Protein AF-A0A8J6F829-F1 (afdb_monomer_lite)

Organism: Eleutherodactylus coqui (NCBI:txid57060)

Secondary structure (DSSP, 8-state):
---------S---GGGSHHHHHHHHHHS-GGGHHHHHHHTT--HHHHHHHHHH-SSHHHHHHHHHHHHHHHH---HHHHHHHHHHTT-HHHHHHHHHHHHHT-

Structure (mmCIF, N/CA/C/O backbone):
data_AF-A0A8J6F829-F1
#
_entry.id   AF-A0A8J6F829-F1
#
loop_
_atom_site.group_PDB
_atom_site.id
_atom_site.type_symbol
_atom_site.label_atom_id
_atom_site.label_alt_id
_atom_site.label_comp_id
_atom_site.label_asym_id
_atom_site.label_entity_id
_atom_site.label_seq_id
_atom_site.pdbx_PDB_ins_code
_atom_site.Cartn_x
_atom_site.Cartn_y
_atom_site.Cartn_z
_atom_site.occupancy
_atom_site.B_iso_or_equiv
_atom_site.auth_seq_id
_atom_site.auth_comp_id
_atom_site.auth_asym_id
_atom_site.auth_atom_id
_atom_site.pdbx_PDB_model_num
ATOM 1 N N . MET A 1 1 ? -24.050 28.364 -29.880 1.00 42.25 1 MET A N 1
ATOM 2 C CA . MET A 1 1 ? -23.118 28.286 -28.738 1.00 42.25 1 MET A CA 1
ATOM 3 C C . MET A 1 1 ? -23.557 27.097 -27.909 1.00 42.25 1 MET A C 1
ATOM 5 O O . MET A 1 1 ? -24.490 27.229 -27.131 1.00 42.25 1 MET A O 1
ATOM 9 N N . 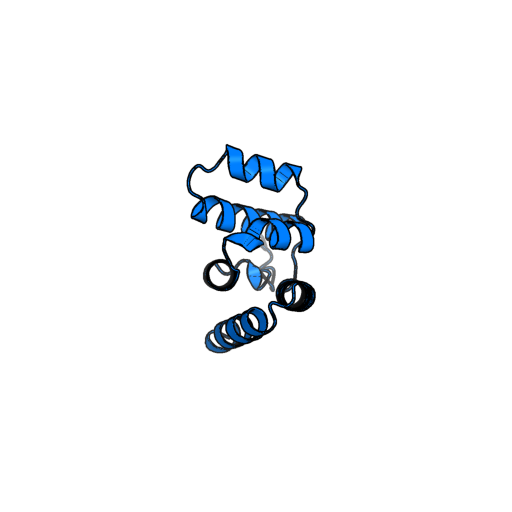SER A 1 2 ? -23.002 25.919 -28.182 1.00 38.03 2 SER A N 1
ATOM 10 C CA . SER A 1 2 ? -23.338 24.713 -27.426 1.00 38.03 2 SER A CA 1
ATOM 11 C C . SER A 1 2 ? -22.543 24.746 -26.128 1.00 38.03 2 SER A C 1
ATOM 13 O O . SER A 1 2 ? -21.317 24.739 -26.160 1.00 38.03 2 SER A O 1
ATOM 15 N N . GLN A 1 3 ? -23.236 24.874 -25.000 1.00 35.69 3 GLN A N 1
ATOM 16 C CA . GLN A 1 3 ? -22.654 24.632 -23.688 1.00 35.69 3 GLN A CA 1
ATOM 17 C C . GLN A 1 3 ? -22.726 23.124 -23.458 1.00 35.69 3 GLN A C 1
ATOM 19 O O . GLN A 1 3 ? -23.799 22.586 -23.198 1.00 35.69 3 GLN A O 1
ATOM 24 N N . GLU A 1 4 ? -21.601 22.436 -23.641 1.00 39.44 4 GLU A N 1
ATOM 25 C CA . GLU A 1 4 ? -21.455 21.048 -23.216 1.00 39.44 4 GLU A CA 1
ATOM 26 C C . GLU A 1 4 ? -21.408 21.007 -21.688 1.00 39.44 4 GLU A C 1
ATOM 28 O O . GLU A 1 4 ? -20.475 21.474 -21.035 1.00 39.44 4 GLU A O 1
ATOM 33 N N . THR A 1 5 ? -22.479 20.461 -21.129 1.00 47.34 5 THR A N 1
ATOM 34 C CA . THR A 1 5 ? -22.588 19.920 -19.782 1.00 47.34 5 THR A CA 1
ATOM 35 C C . THR A 1 5 ? -21.530 18.832 -19.593 1.00 47.34 5 THR A C 1
ATOM 37 O O . THR A 1 5 ? -21.784 17.660 -19.860 1.00 47.34 5 THR A O 1
ATOM 40 N N . HIS A 1 6 ? -20.337 19.196 -19.117 1.00 42.78 6 HIS A N 1
ATOM 41 C CA . HIS A 1 6 ? -19.411 18.200 -18.589 1.00 42.78 6 HIS A CA 1
ATOM 42 C C . HIS A 1 6 ? -19.740 17.971 -17.116 1.00 42.78 6 HIS A C 1
ATOM 44 O O . HIS A 1 6 ? -19.484 18.801 -16.246 1.00 42.78 6 HIS A O 1
ATOM 50 N N . ILE A 1 7 ? -20.411 16.845 -16.907 1.00 45.12 7 ILE A N 1
ATOM 51 C CA . ILE A 1 7 ? -20.797 16.226 -15.647 1.00 45.12 7 ILE A CA 1
ATOM 52 C C . ILE A 1 7 ? -19.638 16.367 -14.653 1.00 45.12 7 ILE A C 1
ATOM 54 O O . ILE A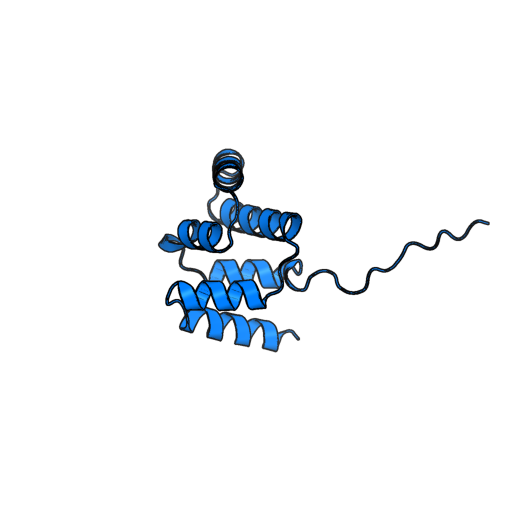 1 7 ? -18.594 15.734 -14.800 1.00 45.12 7 ILE A O 1
ATOM 58 N N . LEU A 1 8 ? -19.815 17.225 -13.649 1.00 44.03 8 LEU A N 1
ATOM 59 C CA . LEU A 1 8 ? -19.014 17.168 -12.437 1.00 44.03 8 LEU A CA 1
ATOM 60 C C . LEU A 1 8 ? -19.486 15.908 -11.716 1.00 44.03 8 LEU A C 1
ATOM 62 O O . LEU A 1 8 ? -20.554 15.926 -11.112 1.00 44.03 8 LEU A O 1
ATOM 66 N N . CYS A 1 9 ? -18.758 14.802 -11.847 1.00 36.25 9 CYS A N 1
ATOM 67 C CA . CYS A 1 9 ? -18.961 13.656 -10.972 1.00 36.25 9 CYS A CA 1
ATOM 68 C C . CYS A 1 9 ? -18.665 14.140 -9.541 1.00 36.25 9 CYS A C 1
ATOM 70 O O . CYS A 1 9 ? -17.515 14.506 -9.277 1.00 36.25 9 CYS A O 1
ATOM 72 N N . PRO A 1 10 ? -19.649 14.212 -8.626 1.00 49.75 10 PRO A N 1
ATOM 73 C CA . PRO A 1 10 ? -19.311 14.241 -7.217 1.00 49.75 10 PRO A CA 1
ATOM 74 C C . PRO A 1 10 ? -18.759 12.850 -6.885 1.00 49.75 10 PRO A C 1
ATOM 76 O O . PRO A 1 10 ? -19.177 11.860 -7.481 1.00 49.75 10 PRO A O 1
ATOM 79 N N . ASP A 1 11 ? -17.790 12.785 -5.982 1.00 47.41 11 ASP A N 1
ATOM 80 C CA . ASP A 1 11 ? -17.142 11.546 -5.543 1.00 47.41 11 ASP A CA 1
ATOM 81 C C . ASP A 1 11 ? -16.068 11.014 -6.503 1.00 47.41 11 ASP A C 1
ATOM 83 O O . ASP A 1 11 ? -16.094 9.874 -6.966 1.00 47.41 11 ASP A O 1
ATOM 87 N N . THR A 1 12 ? -15.017 11.815 -6.720 1.00 45.94 12 THR A N 1
ATOM 88 C CA . THR A 1 12 ? -13.686 11.206 -6.861 1.00 45.94 12 THR A CA 1
ATOM 89 C C . THR A 1 12 ? -13.514 10.262 -5.665 1.00 45.94 12 THR A C 1
ATOM 91 O O . THR A 1 12 ? -13.648 10.736 -4.529 1.00 45.94 12 THR A O 1
ATOM 94 N N . PRO A 1 13 ? -13.289 8.949 -5.865 1.00 53.66 13 PRO A N 1
ATOM 95 C CA . PRO A 1 13 ? -13.150 8.024 -4.751 1.00 53.66 13 PRO A CA 1
ATOM 96 C C . PRO A 1 13 ? -12.083 8.589 -3.815 1.00 53.66 13 PRO A C 1
ATOM 98 O O . PRO A 1 13 ? -11.004 8.960 -4.269 1.00 53.66 13 PRO A O 1
ATOM 101 N N . VAL A 1 14 ? -12.399 8.706 -2.519 1.00 53.59 14 VAL A N 1
ATOM 102 C CA . VAL A 1 14 ? -11.551 9.335 -1.476 1.00 53.59 14 VAL A CA 1
ATOM 103 C C . VAL A 1 14 ? -10.080 8.911 -1.575 1.00 53.59 14 VAL A C 1
ATOM 105 O O . VAL A 1 14 ? -9.176 9.679 -1.255 1.00 53.59 14 VAL A O 1
ATOM 108 N N . LEU A 1 15 ? -9.855 7.702 -2.076 1.00 57.25 15 LEU A N 1
ATOM 109 C CA . LEU A 1 15 ? -8.568 7.065 -2.260 1.00 57.25 15 LEU A CA 1
ATOM 110 C C . LEU A 1 15 ? -7.704 7.609 -3.419 1.00 57.25 15 LEU A C 1
ATOM 112 O O . LEU A 1 15 ? -6.499 7.383 -3.419 1.00 57.25 15 LEU A O 1
ATOM 116 N N . GLU A 1 16 ? -8.261 8.330 -4.395 1.00 54.94 16 GLU A N 1
ATOM 117 C CA . GLU A 1 16 ? -7.479 8.978 -5.466 1.00 54.94 16 GLU A CA 1
ATOM 118 C C . GLU A 1 16 ? -6.837 10.303 -5.029 1.00 54.94 16 GLU A C 1
ATOM 120 O O . GLU A 1 16 ? -6.048 10.888 -5.775 1.00 54.94 16 GLU A O 1
ATOM 125 N N . LYS A 1 17 ? -7.101 10.774 -3.802 1.00 63.84 17 LYS A N 1
ATOM 126 C CA . LYS A 1 17 ? -6.329 11.877 -3.227 1.00 63.84 17 LYS A CA 1
ATOM 127 C C . LYS A 1 17 ?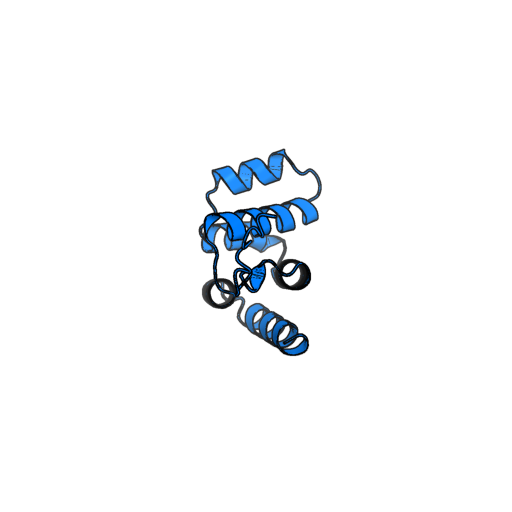 -4.884 11.409 -3.039 1.00 63.84 17 LYS A C 1
ATOM 129 O O . LYS A 1 17 ? -4.614 10.492 -2.267 1.00 63.84 17 LYS A O 1
ATOM 134 N N . SER A 1 18 ? -3.939 12.072 -3.706 1.00 60.66 18 SER A N 1
ATOM 135 C CA . SER A 1 18 ? -2.511 11.722 -3.675 1.00 60.66 18 SER A CA 1
ATOM 136 C C . SER A 1 18 ? -1.954 11.571 -2.253 1.00 60.66 18 SER A C 1
ATOM 138 O O . SER A 1 18 ? -1.121 10.698 -2.024 1.00 60.66 18 SER A O 1
ATOM 140 N N . CYS A 1 19 ? -2.435 12.371 -1.291 1.00 65.19 19 CYS A N 1
ATOM 141 C CA . CYS A 1 19 ? -2.054 12.248 0.120 1.00 65.19 19 CYS A CA 1
ATOM 142 C C . CYS A 1 19 ? -2.428 10.879 0.706 1.00 65.19 19 CYS A C 1
ATOM 144 O O . CYS A 1 19 ? -1.569 10.204 1.263 1.00 65.19 19 CYS A O 1
ATOM 146 N N . THR A 1 20 ? -3.657 10.411 0.473 1.00 83.19 20 THR A N 1
ATOM 147 C CA . THR A 1 20 ? -4.171 9.150 1.023 1.00 83.19 20 THR A CA 1
ATOM 148 C C . THR A 1 20 ? -3.369 7.937 0.544 1.00 83.19 20 THR A C 1
ATOM 150 O O . THR A 1 20 ? -3.101 7.027 1.326 1.00 83.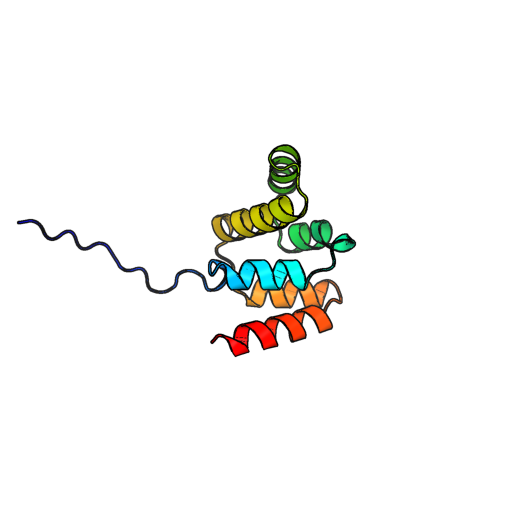19 20 THR A O 1
ATOM 153 N N . LEU A 1 21 ? -2.909 7.934 -0.713 1.00 86.56 21 LEU A N 1
ATOM 154 C CA . LEU A 1 21 ? -2.046 6.867 -1.232 1.00 86.56 21 LEU A CA 1
ATOM 155 C C . LEU A 1 21 ? -0.702 6.812 -0.497 1.00 86.56 21 LEU A C 1
ATOM 157 O O . LEU A 1 21 ? -0.248 5.735 -0.111 1.00 86.56 21 LEU A O 1
ATOM 161 N N . TYR A 1 22 ? -0.071 7.965 -0.264 1.00 90.00 22 TYR A N 1
ATOM 162 C CA . TYR A 1 22 ? 1.188 8.012 0.477 1.00 90.00 22 TYR A CA 1
ATOM 163 C C . TYR A 1 22 ? 1.016 7.669 1.954 1.00 90.00 22 TYR A C 1
ATOM 165 O O . TYR A 1 22 ? 1.908 7.041 2.524 1.00 90.00 22 TYR A O 1
ATOM 173 N N . ASP A 1 23 ? -0.114 8.016 2.565 1.00 90.81 23 ASP A N 1
ATOM 174 C CA . ASP A 1 23 ? -0.406 7.616 3.939 1.00 90.81 23 ASP A CA 1
ATOM 175 C C . ASP A 1 23 ? -0.495 6.096 4.077 1.00 90.81 23 ASP A C 1
ATOM 177 O O . ASP A 1 23 ? 0.117 5.539 4.988 1.00 90.81 23 ASP A O 1
ATOM 181 N N . ILE A 1 24 ? -1.135 5.411 3.123 1.00 91.25 24 ILE A N 1
ATOM 182 C CA . ILE A 1 24 ? -1.174 3.941 3.078 1.00 91.25 24 ILE A CA 1
ATOM 183 C C . ILE A 1 24 ? 0.233 3.365 2.894 1.00 91.25 24 ILE A C 1
ATOM 185 O O . ILE A 1 24 ? 0.631 2.466 3.635 1.00 91.25 24 ILE A O 1
ATOM 189 N N . ILE A 1 25 ? 1.016 3.900 1.951 1.00 92.75 25 ILE A N 1
ATOM 190 C CA . ILE A 1 25 ? 2.394 3.446 1.687 1.00 92.75 25 ILE A CA 1
ATOM 191 C C . ILE A 1 25 ? 3.273 3.575 2.933 1.00 92.75 25 ILE A C 1
ATOM 193 O O . ILE A 1 25 ? 4.057 2.676 3.232 1.00 92.75 25 ILE A O 1
ATOM 197 N N . ASN A 1 26 ? 3.152 4.687 3.656 1.00 91.88 26 ASN A N 1
ATOM 198 C CA . ASN A 1 26 ? 3.942 4.945 4.856 1.00 91.88 26 ASN A CA 1
ATOM 199 C C . ASN A 1 26 ? 3.482 4.100 6.052 1.00 91.88 26 ASN A C 1
ATOM 201 O O . ASN A 1 26 ? 4.262 3.867 6.972 1.00 91.88 26 ASN A O 1
ATOM 205 N N . CYS A 1 27 ? 2.222 3.671 6.056 1.00 92.25 27 CYS A N 1
ATOM 206 C CA . CYS A 1 27 ? 1.621 2.924 7.148 1.00 92.25 27 CYS A CA 1
ATOM 207 C C . CYS A 1 27 ? 1.866 1.408 7.039 1.00 92.25 27 CYS A C 1
ATOM 209 O O . CYS A 1 27 ? 2.088 0.732 8.045 1.00 92.25 27 CYS A O 1
ATOM 211 N N . VAL A 1 28 ? 1.861 0.861 5.819 1.00 92.94 28 VAL A N 1
ATOM 212 C CA . VAL A 1 28 ? 2.030 -0.579 5.584 1.00 92.94 28 VAL A CA 1
ATOM 213 C C . VAL A 1 28 ? 3.513 -0.973 5.630 1.00 92.94 28 VAL A C 1
ATOM 215 O O . VAL A 1 28 ? 4.321 -0.442 4.866 1.00 92.94 28 VAL A O 1
ATOM 218 N N . PRO A 1 29 ? 3.905 -1.975 6.442 1.00 91.88 29 PRO A N 1
ATOM 219 C CA . PRO A 1 29 ? 5.280 -2.461 6.462 1.00 91.88 29 PRO A CA 1
ATOM 220 C C . PRO A 1 29 ? 5.730 -3.000 5.097 1.00 91.88 29 PRO A C 1
ATOM 222 O O . PRO A 1 29 ? 5.111 -3.911 4.546 1.00 91.88 29 PRO A O 1
ATOM 225 N N . VAL A 1 30 ? 6.883 -2.530 4.608 1.00 91.69 30 VAL A N 1
ATOM 226 C CA . VAL A 1 30 ? 7.480 -2.913 3.309 1.00 91.69 30 VAL A CA 1
ATOM 227 C C . VAL A 1 30 ? 7.508 -4.430 3.084 1.00 91.69 30 VAL A C 1
ATOM 229 O O . VAL A 1 30 ? 7.141 -4.913 2.015 1.00 91.69 30 VAL A O 1
ATOM 232 N N . ARG A 1 31 ? 7.879 -5.210 4.110 1.00 91.38 31 ARG A N 1
ATOM 233 C CA . ARG A 1 31 ? 7.965 -6.681 4.019 1.00 91.38 31 ARG A CA 1
ATOM 234 C C . ARG A 1 31 ? 6.618 -7.364 3.772 1.00 91.38 31 ARG A C 1
ATOM 236 O O . ARG A 1 31 ? 6.601 -8.468 3.242 1.00 91.38 31 ARG A O 1
ATOM 243 N N . ARG A 1 32 ? 5.511 -6.724 4.157 1.00 93.56 32 ARG A N 1
ATOM 244 C CA . ARG A 1 32 ? 4.146 -7.248 4.003 1.00 93.56 32 ARG A CA 1
ATOM 245 C C . ARG A 1 32 ? 3.385 -6.588 2.859 1.00 93.56 32 ARG A C 1
ATOM 247 O O . ARG A 1 32 ? 2.224 -6.909 2.646 1.00 93.56 32 ARG A O 1
ATOM 254 N N . TRP A 1 33 ? 4.034 -5.718 2.085 1.00 94.62 33 TRP A N 1
ATOM 255 C CA . TRP A 1 33 ? 3.390 -4.975 1.006 1.00 94.62 33 TRP A CA 1
ATOM 256 C C . TRP A 1 33 ? 2.734 -5.879 -0.046 1.00 94.62 33 TRP A C 1
ATOM 258 O O . TRP A 1 33 ? 1.579 -5.688 -0.410 1.00 94.62 33 TRP A O 1
ATOM 268 N N . LYS A 1 34 ? 3.442 -6.912 -0.514 1.00 93.25 34 LYS A N 1
ATOM 269 C CA . LYS A 1 34 ? 2.898 -7.821 -1.538 1.00 93.25 34 LYS A CA 1
ATOM 270 C C . LYS A 1 34 ? 1.744 -8.670 -1.020 1.00 93.25 34 LYS A C 1
ATOM 272 O O . LYS A 1 34 ? 0.780 -8.904 -1.738 1.00 93.25 34 LYS A O 1
ATOM 277 N N . GLU A 1 35 ? 1.840 -9.114 0.231 1.00 95.06 35 GLU A N 1
ATOM 278 C CA . GLU A 1 35 ? 0.748 -9.803 0.926 1.00 95.06 35 GLU A CA 1
ATOM 279 C C . GLU A 1 35 ? -0.476 -8.883 1.044 1.00 95.06 35 GLU A C 1
ATOM 281 O O . GLU A 1 35 ? -1.594 -9.300 0.754 1.00 95.06 35 GLU A O 1
ATOM 286 N N . PHE A 1 36 ? -0.249 -7.609 1.367 1.00 95.31 36 PHE A N 1
ATOM 287 C CA . PHE A 1 36 ? -1.286 -6.588 1.440 1.00 95.31 36 PHE A CA 1
ATOM 288 C C . PHE A 1 36 ? -1.976 -6.364 0.091 1.00 95.31 36 PHE A C 1
ATOM 290 O O . PHE A 1 36 ? -3.195 -6.488 0.020 1.00 95.31 36 PHE A O 1
ATOM 297 N N . MET A 1 37 ? -1.228 -6.159 -0.999 1.00 95.25 37 MET A N 1
ATOM 298 C CA . MET A 1 37 ? -1.824 -5.979 -2.331 1.00 95.25 37 MET A CA 1
ATOM 299 C C . MET A 1 37 ? -2.623 -7.202 -2.800 1.00 95.25 37 MET A C 1
ATOM 301 O O . MET A 1 37 ? -3.681 -7.048 -3.406 1.00 95.25 37 MET A O 1
ATOM 305 N N . ARG A 1 38 ? -2.165 -8.419 -2.481 1.00 94.69 38 ARG A N 1
ATOM 306 C CA . ARG A 1 38 ? -2.929 -9.648 -2.753 1.00 94.69 38 ARG A CA 1
ATOM 307 C C . ARG A 1 38 ? -4.193 -9.754 -1.911 1.00 94.69 38 ARG A C 1
ATOM 309 O O . ARG A 1 38 ? -5.206 -10.232 -2.406 1.00 94.69 38 ARG A O 1
ATOM 316 N N . THR A 1 39 ? -4.151 -9.298 -0.661 1.00 94.38 39 THR A N 1
ATOM 317 C CA . THR A 1 39 ? -5.325 -9.289 0.227 1.00 94.38 39 THR A CA 1
ATOM 318 C C . THR A 1 39 ? -6.347 -8.236 -0.207 1.00 94.38 39 THR A C 1
ATOM 320 O O . THR A 1 39 ? -7.545 -8.479 -0.117 1.00 94.38 39 THR A O 1
ATOM 323 N N . LEU A 1 40 ? -5.883 -7.124 -0.790 1.00 92.44 40 LEU A N 1
ATOM 324 C CA . LEU A 1 40 ? -6.709 -6.174 -1.548 1.00 92.44 40 LEU A CA 1
ATOM 325 C C . LEU A 1 40 ? -7.213 -6.741 -2.888 1.00 92.44 40 LEU A C 1
ATOM 327 O O . LEU A 1 40 ? -7.902 -6.045 -3.643 1.00 92.44 40 LEU A O 1
ATOM 331 N N . GLU A 1 41 ? -6.872 -7.998 -3.186 1.00 92.81 41 GLU A N 1
ATOM 332 C CA . GLU A 1 41 ? -7.235 -8.730 -4.393 1.00 92.81 41 GLU A CA 1
ATOM 333 C C . GLU A 1 41 ? -6.780 -8.008 -5.675 1.00 92.81 41 GLU A C 1
ATOM 335 O O . GLU A 1 41 ? -7.478 -8.019 -6.697 1.00 92.81 41 GLU A O 1
ATOM 340 N N . LEU A 1 42 ? -5.612 -7.353 -5.630 1.00 93.88 42 LEU A N 1
ATOM 341 C CA . LEU A 1 42 ? -4.925 -6.930 -6.844 1.00 93.88 42 LEU A CA 1
ATOM 342 C C . LEU A 1 42 ? -4.389 -8.189 -7.552 1.00 93.88 42 LEU A C 1
ATOM 344 O O . LEU A 1 42 ? -3.672 -8.967 -6.919 1.00 93.88 42 LEU A O 1
ATOM 348 N N . PRO A 1 43 ? -4.698 -8.413 -8.844 1.00 93.69 43 PRO A N 1
ATOM 349 C CA . PRO A 1 43 ? -4.239 -9.609 -9.544 1.00 93.69 43 PRO A CA 1
ATOM 350 C C . PRO A 1 43 ? -2.709 -9.697 -9.583 1.00 93.69 43 PRO A C 1
ATOM 352 O O . PRO A 1 43 ? -2.057 -8.702 -9.904 1.00 93.69 43 PRO A O 1
ATOM 355 N N . ASP A 1 44 ? -2.139 -10.889 -9.367 1.00 94.12 44 ASP A N 1
ATOM 356 C CA . ASP A 1 44 ? -0.681 -11.097 -9.398 1.00 94.12 44 ASP A CA 1
ATOM 357 C C . ASP A 1 44 ? -0.049 -10.603 -10.705 1.00 94.12 44 ASP A C 1
ATOM 359 O O . ASP A 1 44 ? 0.971 -9.927 -10.667 1.00 94.12 44 ASP A O 1
ATOM 363 N N . LYS A 1 45 ? -0.723 -10.792 -11.848 1.00 95.12 45 LYS A N 1
ATOM 364 C CA . LYS A 1 45 ? -0.271 -10.261 -13.148 1.00 95.12 45 LYS A CA 1
ATOM 365 C C . LYS A 1 45 ? -0.039 -8.744 -13.152 1.00 95.12 45 LYS A C 1
ATOM 367 O O . LYS A 1 45 ? 0.788 -8.251 -13.907 1.00 95.12 45 LYS A O 1
ATOM 372 N N . VAL A 1 46 ? -0.793 -7.989 -12.348 1.00 94.12 46 VAL A N 1
ATOM 373 C CA . VAL A 1 46 ? -0.635 -6.533 -12.227 1.00 94.12 46 VAL A CA 1
ATOM 374 C C . VAL A 1 46 ? 0.518 -6.204 -11.285 1.00 94.12 46 VAL A C 1
ATOM 376 O O . VAL A 1 46 ? 1.292 -5.301 -11.578 1.00 94.12 46 VAL A O 1
ATOM 379 N N . ILE A 1 47 ? 0.653 -6.951 -10.185 1.00 94.44 47 ILE A N 1
ATOM 380 C CA . ILE A 1 47 ? 1.783 -6.829 -9.254 1.00 94.44 47 ILE A CA 1
ATOM 381 C C . ILE A 1 47 ? 3.100 -7.069 -10.008 1.00 94.44 47 ILE A C 1
ATOM 383 O O . ILE A 1 47 ? 3.997 -6.233 -9.948 1.00 94.44 47 ILE A O 1
ATOM 387 N N . GLU A 1 48 ? 3.178 -8.158 -10.772 1.00 95.88 48 GLU A N 1
ATOM 388 C CA . GLU A 1 48 ? 4.337 -8.523 -11.592 1.00 95.88 48 GLU A CA 1
ATOM 389 C C . GLU A 1 48 ? 4.639 -7.468 -12.663 1.00 95.88 48 GLU A C 1
ATOM 391 O O . GLU A 1 48 ? 5.789 -7.064 -12.819 1.00 95.88 48 GLU A O 1
ATOM 396 N N . ALA A 1 49 ? 3.616 -6.966 -13.367 1.00 95.69 49 ALA A N 1
ATOM 397 C CA . ALA A 1 49 ? 3.796 -5.903 -14.355 1.00 95.69 49 ALA A CA 1
ATOM 398 C C . ALA A 1 49 ? 4.400 -4.637 -13.726 1.00 95.69 49 ALA A C 1
ATOM 400 O O . ALA A 1 49 ? 5.365 -4.088 -14.251 1.00 95.69 49 ALA A O 1
ATOM 401 N N . VAL A 1 50 ? 3.894 -4.211 -12.563 1.00 95.94 50 VAL A N 1
ATOM 402 C CA . VAL A 1 50 ? 4.417 -3.036 -11.851 1.00 95.94 50 VAL A CA 1
ATOM 403 C C . VAL A 1 50 ? 5.876 -3.237 -11.425 1.00 95.94 50 VAL A C 1
ATOM 405 O O . VAL A 1 50 ? 6.670 -2.306 -11.566 1.00 95.94 50 VAL A O 1
ATOM 408 N N . GLU A 1 51 ? 6.233 -4.426 -10.922 1.00 94.81 51 GLU A N 1
ATOM 409 C CA . GLU A 1 51 ? 7.610 -4.767 -10.525 1.00 94.81 51 GLU A CA 1
ATOM 410 C C . GLU A 1 51 ? 8.590 -4.723 -11.711 1.00 94.81 51 GLU A C 1
ATOM 412 O O . GLU A 1 51 ? 9.747 -4.348 -11.527 1.00 94.81 51 GLU A O 1
ATOM 417 N N . VAL A 1 52 ? 8.137 -5.073 -12.921 1.00 95.38 52 VAL A N 1
ATOM 418 C CA . VAL A 1 52 ? 8.948 -5.008 -14.151 1.00 95.38 52 VAL A CA 1
ATOM 419 C C . VAL A 1 52 ? 9.052 -3.581 -14.692 1.00 95.38 52 VAL A C 1
ATOM 421 O O . VAL A 1 52 ? 10.117 -3.169 -15.148 1.00 95.38 52 VAL A O 1
ATOM 424 N N . GLU A 1 53 ? 7.960 -2.820 -14.653 1.00 95.12 53 GLU A N 1
ATOM 425 C CA . GLU A 1 53 ? 7.898 -1.460 -15.197 1.00 95.12 53 GLU A CA 1
ATOM 426 C C . GLU A 1 53 ? 8.626 -0.423 -14.331 1.00 95.12 53 GLU A C 1
ATOM 428 O O . GLU A 1 53 ? 9.085 0.595 -14.848 1.00 95.12 53 GLU A O 1
ATOM 433 N N . ASN A 1 54 ? 8.735 -0.662 -13.020 1.00 93.00 54 ASN A N 1
ATOM 434 C CA . ASN A 1 54 ? 9.282 0.301 -12.068 1.00 93.00 54 ASN A CA 1
ATOM 435 C C . ASN A 1 54 ? 10.466 -0.307 -11.319 1.00 93.00 54 ASN A C 1
ATOM 437 O O . ASN A 1 54 ? 10.321 -1.297 -10.608 1.00 93.00 54 ASN A O 1
ATOM 441 N N . SER A 1 55 ? 11.638 0.318 -11.412 1.00 90.12 55 SER A N 1
ATOM 442 C CA . SER A 1 55 ? 12.852 -0.153 -10.729 1.00 90.12 55 SER A CA 1
ATOM 443 C C . SER A 1 55 ? 12.929 0.266 -9.258 1.00 90.12 55 SER A C 1
ATOM 445 O O . SER A 1 55 ? 13.641 -0.356 -8.469 1.00 90.12 55 SER A O 1
ATOM 447 N N . ILE A 1 56 ? 12.200 1.316 -8.872 1.00 94.06 56 ILE A N 1
ATOM 448 C CA . ILE A 1 56 ? 12.196 1.865 -7.517 1.00 94.06 56 ILE A CA 1
ATOM 449 C C . ILE A 1 56 ? 11.003 1.294 -6.754 1.00 94.06 56 ILE A C 1
ATOM 451 O O . ILE A 1 56 ? 9.853 1.477 -7.144 1.00 94.06 56 ILE A O 1
ATOM 455 N N . PHE A 1 57 ? 11.268 0.646 -5.617 1.00 92.56 57 PHE A N 1
ATOM 456 C CA . PHE A 1 57 ? 10.225 -0.001 -4.816 1.00 92.56 57 PHE A CA 1
ATOM 457 C C . PHE A 1 57 ? 9.107 0.963 -4.395 1.00 92.56 57 PHE A C 1
ATOM 459 O O . PHE A 1 57 ? 7.938 0.601 -4.403 1.00 92.56 57 PHE A O 1
ATOM 466 N N . ARG A 1 58 ? 9.440 2.218 -4.075 1.00 93.56 58 ARG A N 1
ATOM 467 C CA . ARG A 1 58 ? 8.437 3.224 -3.701 1.00 93.56 58 ARG A CA 1
ATOM 468 C C . ARG A 1 58 ? 7.462 3.536 -4.839 1.00 93.56 58 ARG A C 1
ATOM 470 O O . ARG A 1 58 ? 6.265 3.669 -4.591 1.00 93.56 58 ARG A O 1
ATOM 477 N N . ASP A 1 59 ? 7.966 3.592 -6.066 1.00 93.81 59 ASP A N 1
ATOM 478 C CA . ASP A 1 59 ? 7.147 3.813 -7.258 1.00 93.81 59 ASP A CA 1
ATOM 479 C C . ASP A 1 59 ? 6.286 2.582 -7.539 1.00 93.81 59 ASP A C 1
ATOM 481 O O . ASP A 1 59 ? 5.103 2.720 -7.837 1.00 93.81 59 ASP A O 1
ATOM 485 N N . GLN A 1 60 ? 6.823 1.376 -7.310 1.00 95.12 60 GLN A N 1
ATOM 486 C CA . GLN A 1 60 ? 6.031 0.146 -7.362 1.00 95.12 60 GLN A CA 1
ATOM 487 C C . GLN A 1 60 ? 4.854 0.185 -6.377 1.00 95.12 60 GLN A C 1
ATOM 489 O O . GLN A 1 60 ? 3.730 -0.135 -6.754 1.00 95.12 60 GLN A O 1
ATOM 494 N N . GLN A 1 61 ? 5.078 0.593 -5.122 1.00 95.62 61 GLN A N 1
ATOM 495 C CA . GLN A 1 61 ? 4.009 0.688 -4.120 1.00 95.62 61 GLN A CA 1
ATOM 496 C C . GLN A 1 61 ? 2.907 1.663 -4.559 1.00 95.62 61 GLN A C 1
ATOM 498 O O . GLN A 1 61 ? 1.719 1.343 -4.491 1.00 95.62 61 GLN A O 1
ATOM 503 N N . TYR A 1 62 ? 3.300 2.835 -5.055 1.00 93.38 62 TYR A N 1
ATOM 504 C CA . TYR A 1 62 ? 2.356 3.827 -5.556 1.00 93.38 62 TYR A CA 1
ATOM 505 C C . TYR A 1 62 ? 1.564 3.310 -6.760 1.00 93.38 62 TYR A C 1
ATOM 507 O O . TYR A 1 62 ? 0.334 3.352 -6.757 1.00 93.38 62 TYR A O 1
ATOM 515 N N . GLU A 1 63 ? 2.247 2.763 -7.761 1.00 94.19 63 GLU A N 1
ATOM 516 C CA . GLU A 1 63 ? 1.618 2.275 -8.986 1.00 94.19 63 GLU A CA 1
ATOM 517 C C . GLU A 1 63 ? 0.717 1.054 -8.746 1.00 94.19 63 GLU A C 1
ATOM 519 O O . GLU A 1 63 ? -0.329 0.928 -9.385 1.00 94.19 63 GLU A O 1
ATOM 524 N N . MET A 1 64 ? 1.058 0.186 -7.787 1.00 95.31 64 MET A N 1
ATOM 525 C CA . MET A 1 64 ? 0.193 -0.916 -7.351 1.00 95.31 64 MET A CA 1
ATOM 526 C C . MET A 1 64 ? -1.123 -0.400 -6.762 1.00 95.31 64 MET A C 1
ATOM 528 O O . MET A 1 64 ? -2.193 -0.860 -7.167 1.00 95.31 64 MET A O 1
ATOM 532 N N . LEU A 1 65 ? -1.066 0.566 -5.838 1.00 92.88 65 LEU A N 1
ATOM 533 C CA . LEU A 1 65 ? -2.277 1.163 -5.272 1.00 92.88 65 LEU A CA 1
ATOM 534 C C . LEU A 1 65 ? -3.080 1.914 -6.329 1.00 92.88 65 LEU A C 1
ATOM 536 O O . LEU A 1 65 ? -4.289 1.737 -6.415 1.00 92.88 65 LEU A O 1
ATOM 540 N N . ARG A 1 66 ? -2.418 2.712 -7.168 1.00 91.38 66 ARG A N 1
ATOM 541 C CA . ARG A 1 66 ? -3.074 3.486 -8.223 1.00 91.38 66 ARG A CA 1
ATOM 542 C C . ARG A 1 66 ? -3.857 2.583 -9.178 1.00 91.38 66 ARG A C 1
ATOM 544 O O . ARG A 1 66 ? -5.023 2.853 -9.458 1.00 91.38 66 ARG A O 1
ATOM 551 N N . ARG A 1 67 ? -3.259 1.477 -9.630 1.00 92.31 67 ARG A N 1
ATOM 552 C CA . ARG A 1 67 ? -3.945 0.484 -10.475 1.00 92.31 67 ARG A CA 1
ATOM 553 C C . ARG A 1 67 ? -5.065 -0.239 -9.734 1.00 92.31 67 ARG A C 1
ATOM 555 O O . ARG A 1 67 ? -6.107 -0.504 -10.325 1.00 92.31 67 ARG A O 1
ATOM 562 N N . TRP A 1 68 ? -4.883 -0.537 -8.449 1.00 91.38 68 TRP A N 1
ATOM 563 C CA . TRP A 1 68 ? -5.946 -1.102 -7.620 1.00 91.38 68 TRP A CA 1
ATOM 564 C C . TRP A 1 68 ? -7.162 -0.164 -7.523 1.00 91.38 68 TRP A C 1
ATOM 566 O O . TRP A 1 68 ? -8.288 -0.610 -7.753 1.00 91.38 68 TRP A O 1
ATOM 576 N N . CYS A 1 69 ? -6.939 1.136 -7.290 1.00 88.56 69 CYS A N 1
ATOM 577 C CA . CYS A 1 69 ? -7.991 2.155 -7.275 1.00 88.56 69 CYS A CA 1
ATOM 578 C C . CYS A 1 69 ? -8.761 2.199 -8.597 1.00 88.56 69 CYS A C 1
ATOM 580 O O . CYS A 1 69 ? -9.989 2.179 -8.594 1.00 88.56 69 CYS A O 1
ATOM 582 N N . GLN A 1 70 ? -8.041 2.200 -9.722 1.00 85.81 70 GLN A N 1
ATOM 583 C CA . GLN A 1 70 ? -8.639 2.240 -11.060 1.00 85.81 70 GLN A CA 1
ATOM 584 C C . GLN A 1 70 ? -9.461 0.989 -11.385 1.00 85.81 70 GLN A C 1
ATOM 586 O O . GLN A 1 70 ? -10.489 1.083 -12.050 1.00 85.81 70 GLN A O 1
ATOM 591 N N . LEU A 1 71 ? -9.017 -0.187 -10.933 1.00 85.06 71 LEU A N 1
ATOM 592 C CA . LEU A 1 71 ? -9.698 -1.450 -11.221 1.00 85.06 71 LEU A CA 1
ATOM 593 C C . LEU A 1 71 ? -10.951 -1.662 -10.370 1.00 85.06 71 LEU A C 1
ATOM 595 O O . LEU A 1 71 ? -11.901 -2.281 -10.846 1.00 85.06 71 LEU A O 1
ATOM 599 N N . LYS A 1 72 ? -10.933 -1.223 -9.107 1.00 79.25 72 LYS A N 1
ATOM 600 C CA . LYS A 1 72 ? -11.959 -1.602 -8.124 1.00 79.25 72 LYS A CA 1
ATOM 601 C C . LYS A 1 72 ? -12.771 -0.444 -7.552 1.00 79.25 72 LYS A C 1
ATOM 603 O O . LYS A 1 72 ? -13.766 -0.722 -6.892 1.00 79.25 72 LYS A O 1
ATOM 608 N N . MET A 1 73 ? -12.366 0.809 -7.778 1.00 73.75 73 MET A N 1
ATOM 609 C CA . MET A 1 73 ? -12.938 2.004 -7.132 1.00 73.75 73 MET A CA 1
ATOM 610 C C . MET A 1 73 ? -13.251 1.781 -5.637 1.00 73.75 73 MET A C 1
ATOM 612 O O . MET A 1 73 ? -14.382 1.988 -5.195 1.00 73.75 73 MET A O 1
ATOM 616 N N . PRO A 1 74 ? -12.288 1.269 -4.855 1.00 80.62 74 PRO A N 1
ATOM 617 C CA . PRO A 1 74 ? -12.557 0.809 -3.505 1.00 80.62 74 PRO A CA 1
ATOM 618 C C . PRO A 1 74 ? -12.754 1.994 -2.552 1.00 80.62 74 PRO A C 1
ATOM 620 O O . PRO A 1 74 ? -12.142 3.054 -2.708 1.00 80.62 74 PRO A O 1
ATOM 623 N N . SER A 1 75 ? -13.583 1.795 -1.525 1.00 83.62 75 SER A N 1
ATOM 624 C CA . SER A 1 75 ? -13.650 2.725 -0.399 1.00 83.62 75 SER A CA 1
ATOM 625 C C . SER A 1 75 ? -12.451 2.533 0.533 1.00 83.62 75 SER A C 1
ATOM 627 O O . SER A 1 75 ? -11.825 1.468 0.572 1.00 83.62 75 SER A O 1
ATOM 629 N N . ILE A 1 76 ? -12.145 3.561 1.327 1.00 85.31 76 ILE A N 1
ATOM 630 C CA . ILE A 1 76 ? -11.076 3.491 2.330 1.00 85.31 76 ILE A CA 1
ATOM 631 C C . ILE A 1 76 ? -11.339 2.402 3.389 1.00 85.31 76 ILE A C 1
ATOM 633 O O . ILE A 1 76 ? -10.396 1.799 3.894 1.00 85.31 76 ILE A O 1
ATOM 637 N N . ASP A 1 77 ? -12.602 2.050 3.650 1.00 87.50 77 ASP A N 1
ATOM 638 C CA . ASP A 1 77 ? -12.971 0.948 4.549 1.00 87.50 77 ASP A CA 1
ATOM 639 C C . ASP A 1 77 ? -12.386 -0.400 4.124 1.00 87.50 77 ASP A C 1
ATOM 641 O O . ASP A 1 77 ? -12.051 -1.223 4.976 1.00 87.50 77 ASP A O 1
ATOM 645 N N . VAL A 1 78 ? -12.220 -0.635 2.816 1.00 90.69 78 VAL A N 1
ATOM 646 C CA . VAL A 1 78 ? -11.597 -1.866 2.306 1.00 90.69 78 VAL A CA 1
ATOM 647 C C . VAL A 1 78 ? -10.133 -1.948 2.742 1.00 90.69 78 VAL A C 1
ATOM 649 O O . VAL A 1 78 ? -9.643 -3.030 3.078 1.00 90.69 78 VAL A O 1
ATOM 652 N N . VAL A 1 79 ? -9.442 -0.806 2.792 1.00 91.25 79 VAL A N 1
ATOM 653 C CA . VAL A 1 79 ? -8.062 -0.720 3.283 1.00 91.25 79 VAL A CA 1
ATOM 654 C C . VAL A 1 79 ? -8.015 -1.043 4.773 1.00 91.25 79 VAL A C 1
ATOM 656 O O . VAL A 1 79 ? -7.231 -1.905 5.169 1.00 91.25 79 VAL A O 1
ATOM 659 N N . TYR A 1 80 ? -8.884 -0.435 5.586 1.00 91.19 80 TYR A N 1
ATOM 660 C CA . TYR A 1 80 ? -8.938 -0.705 7.028 1.00 91.19 80 TYR A CA 1
ATOM 661 C C . TYR A 1 80 ? -9.217 -2.179 7.326 1.00 91.19 80 TYR A C 1
ATOM 663 O O . TYR A 1 80 ? -8.439 -2.815 8.033 1.00 91.19 80 TYR A O 1
ATOM 671 N N . GLN A 1 81 ? -10.243 -2.759 6.700 1.00 92.44 81 GLN A N 1
ATOM 672 C CA . GLN A 1 81 ? -10.570 -4.176 6.871 1.00 92.44 81 GLN A CA 1
ATOM 673 C C . GLN A 1 81 ? -9.410 -5.090 6.466 1.00 92.44 81 GLN A C 1
ATOM 675 O O . GLN A 1 81 ? -9.178 -6.127 7.086 1.00 92.44 81 GLN A O 1
ATOM 680 N N . THR A 1 82 ? -8.669 -4.728 5.420 1.00 94.44 82 THR A N 1
ATOM 681 C CA . THR A 1 82 ? -7.510 -5.507 4.972 1.00 94.44 82 THR A CA 1
ATOM 682 C C . THR A 1 82 ? -6.372 -5.447 5.986 1.00 94.44 82 THR A C 1
ATOM 684 O O . THR A 1 82 ? -5.789 -6.480 6.317 1.00 94.44 82 THR A O 1
ATOM 687 N N . LEU A 1 83 ? -6.091 -4.263 6.533 1.00 93.69 83 LEU A N 1
ATOM 688 C CA . LEU A 1 83 ? -5.106 -4.090 7.599 1.00 93.69 83 LEU A CA 1
ATOM 689 C C . LEU A 1 83 ? -5.488 -4.906 8.843 1.00 93.69 83 LEU A C 1
ATOM 691 O O . LEU A 1 83 ? -4.651 -5.639 9.368 1.00 93.69 83 LEU A O 1
ATOM 695 N N . GLU A 1 84 ? -6.751 -4.866 9.268 1.00 93.00 84 GLU A N 1
ATOM 696 C CA . GLU A 1 84 ? -7.254 -5.659 10.396 1.00 93.00 84 GLU A CA 1
ATOM 697 C C . GLU A 1 84 ? -7.090 -7.168 10.162 1.00 93.00 84 GLU A C 1
ATOM 699 O O . GLU A 1 84 ? -6.531 -7.864 11.012 1.00 93.00 84 GLU A O 1
ATOM 704 N N . ARG A 1 85 ? -7.479 -7.674 8.981 1.00 92.69 85 ARG A N 1
ATOM 705 C CA . ARG A 1 85 ? -7.318 -9.096 8.605 1.00 92.69 85 ARG A CA 1
ATOM 706 C C . ARG A 1 85 ? -5.860 -9.549 8.623 1.00 92.69 85 ARG A C 1
ATOM 708 O O . ARG A 1 85 ? -5.573 -10.701 8.937 1.00 92.69 85 ARG A O 1
ATOM 715 N N . MET A 1 86 ? -4.933 -8.647 8.315 1.00 93.81 86 MET A N 1
ATOM 716 C CA . MET A 1 86 ? -3.498 -8.918 8.360 1.00 93.81 86 MET A CA 1
ATOM 717 C C . MET A 1 86 ? -2.890 -8.782 9.764 1.00 93.81 86 MET A C 1
ATOM 719 O O . MET A 1 86 ? -1.675 -8.932 9.900 1.00 93.81 86 MET A O 1
ATOM 723 N N . ASN A 1 87 ? -3.684 -8.534 10.813 1.00 92.06 87 ASN A N 1
ATOM 724 C CA . ASN A 1 87 ? -3.216 -8.190 12.163 1.00 92.06 87 ASN A CA 1
ATOM 725 C C . ASN A 1 87 ? -2.379 -6.894 12.206 1.00 92.06 87 ASN A C 1
ATOM 727 O O . ASN A 1 87 ? -1.471 -6.748 13.023 1.00 92.06 87 ASN A O 1
ATOM 731 N N . LEU A 1 88 ? -2.673 -5.943 11.317 1.00 92.06 88 LEU A N 1
ATOM 732 C CA . LEU A 1 88 ? -2.081 -4.604 11.267 1.00 92.06 88 LEU A CA 1
ATOM 733 C C . LEU A 1 88 ? -3.058 -3.559 11.836 1.00 92.06 88 LEU A C 1
ATOM 735 O O . LEU A 1 88 ? -3.211 -2.479 11.273 1.00 92.06 88 LEU A O 1
ATOM 739 N N . LEU A 1 89 ? -3.724 -3.865 12.957 1.00 90.69 89 LEU A N 1
ATOM 740 C CA . LEU A 1 89 ? -4.734 -2.976 13.556 1.00 90.69 89 LEU A CA 1
ATOM 741 C C . LEU A 1 89 ? -4.156 -1.595 13.885 1.00 90.69 89 LEU A C 1
ATOM 743 O O . LEU A 1 89 ? -4.752 -0.583 13.541 1.00 90.69 89 LEU A O 1
ATOM 747 N N . ARG A 1 90 ? -2.942 -1.553 14.447 1.00 90.25 90 ARG A N 1
ATOM 748 C CA . ARG A 1 90 ? -2.246 -0.292 14.737 1.00 90.25 90 ARG A CA 1
ATOM 749 C C . ARG A 1 90 ? -2.052 0.566 13.483 1.00 90.25 90 ARG A C 1
ATOM 751 O O . ARG A 1 90 ? -2.223 1.775 13.537 1.00 90.25 90 ARG A O 1
ATOM 758 N N . CYS A 1 91 ? -1.728 -0.061 12.353 1.00 91.38 91 CYS A N 1
ATOM 759 C CA . CYS A 1 91 ? -1.624 0.633 11.073 1.00 91.38 91 CYS A CA 1
ATOM 760 C C . CYS A 1 91 ? -2.993 1.195 10.650 1.00 91.38 91 CYS A C 1
ATOM 762 O O . CYS A 1 91 ? -3.089 2.341 10.230 1.00 91.38 91 CYS A O 1
ATOM 764 N N . ALA A 1 92 ? -4.071 0.418 10.797 1.00 90.38 92 ALA A N 1
ATOM 765 C CA . ALA A 1 92 ? -5.417 0.888 10.469 1.00 90.38 92 ALA A CA 1
ATOM 766 C C . ALA A 1 92 ? -5.821 2.116 11.302 1.00 90.38 92 ALA A C 1
ATOM 768 O O . ALA A 1 92 ? -6.315 3.092 10.743 1.00 90.38 92 ALA A O 1
ATOM 769 N N . GLU A 1 93 ? -5.556 2.094 12.611 1.00 91.19 93 GLU A N 1
ATOM 770 C CA . GLU A 1 93 ? -5.827 3.217 13.516 1.00 91.19 93 GLU A CA 1
ATOM 771 C C . GLU A 1 93 ? -4.995 4.457 13.164 1.00 91.19 93 GLU A C 1
ATOM 773 O O . GLU A 1 93 ? -5.543 5.554 13.053 1.00 91.19 93 GLU A O 1
ATOM 778 N N . GLU A 1 94 ? -3.689 4.291 12.928 1.00 91.25 94 GLU A N 1
ATOM 779 C CA . GLU A 1 94 ? -2.794 5.387 12.533 1.00 91.25 94 GLU A CA 1
ATOM 780 C C . GLU A 1 94 ? -3.213 6.008 11.191 1.00 91.25 94 GLU A C 1
ATOM 782 O O . GLU A 1 94 ? -3.213 7.231 11.042 1.00 91.25 94 GLU A O 1
ATOM 787 N N . LEU A 1 95 ? -3.603 5.183 10.216 1.00 90.31 95 LEU A N 1
ATOM 788 C CA . LEU A 1 95 ? -4.097 5.648 8.922 1.00 90.31 95 LEU A CA 1
ATOM 789 C C . LEU A 1 95 ? -5.419 6.410 9.066 1.00 90.31 95 LEU A C 1
ATOM 791 O O . LEU A 1 95 ? -5.581 7.468 8.461 1.00 90.31 95 LEU A O 1
ATOM 795 N N . LYS A 1 96 ? -6.346 5.898 9.882 1.00 89.50 96 LYS A N 1
ATOM 796 C CA . LYS A 1 96 ? -7.642 6.536 10.123 1.00 89.50 96 LYS A CA 1
ATOM 797 C C . LYS A 1 96 ? -7.484 7.910 10.766 1.00 89.50 96 LYS A C 1
ATOM 799 O O . LYS A 1 96 ? -8.065 8.867 10.266 1.00 89.50 96 LYS A O 1
ATOM 804 N N . ALA A 1 97 ? -6.635 8.019 11.789 1.00 88.12 97 ALA A N 1
ATOM 805 C CA . ALA A 1 97 ? -6.341 9.291 12.444 1.00 88.12 97 ALA A CA 1
ATOM 806 C C . ALA A 1 97 ? -5.784 10.334 11.459 1.00 88.12 97 ALA A C 1
ATOM 808 O O . ALA A 1 97 ? -6.215 11.483 11.469 1.00 88.12 97 ALA A O 1
ATOM 809 N N . LYS A 1 98 ? -4.878 9.927 10.560 1.00 86.06 98 LYS A N 1
ATOM 810 C CA . LYS A 1 98 ? -4.331 10.822 9.528 1.00 86.06 98 LYS A CA 1
ATOM 811 C C . LYS A 1 98 ? -5.378 11.282 8.524 1.00 86.06 98 LYS A C 1
ATOM 813 O O . LYS A 1 98 ? -5.390 12.441 8.139 1.00 86.06 98 LYS A O 1
ATOM 818 N N . ILE A 1 99 ? -6.242 10.379 8.072 1.00 83.44 99 ILE A N 1
ATOM 819 C CA . ILE A 1 99 ? -7.266 10.725 7.082 1.00 83.44 99 ILE A CA 1
ATOM 820 C C . ILE A 1 99 ? -8.323 11.647 7.702 1.00 83.44 99 ILE A C 1
ATOM 822 O O . ILE A 1 99 ? -8.767 12.578 7.035 1.00 83.44 99 ILE A O 1
ATOM 826 N N . GLU A 1 100 ? -8.679 11.430 8.972 1.00 80.75 100 GLU A N 1
ATOM 827 C CA . GLU A 1 100 ? -9.556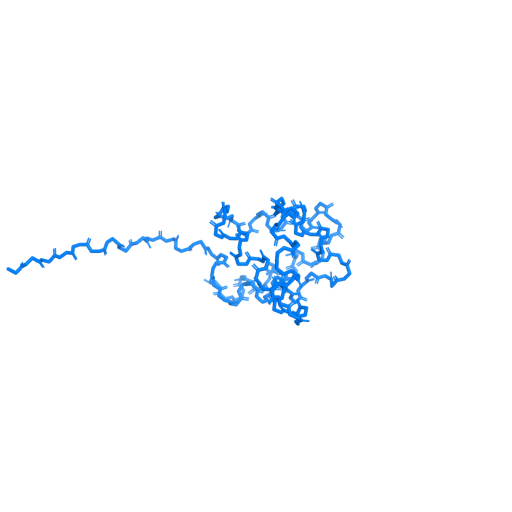 12.324 9.739 1.00 80.75 100 GLU A CA 1
ATOM 828 C C . GLU A 1 100 ? -8.923 13.705 9.984 1.00 80.75 100 GLU A C 1
ATOM 830 O O . GLU A 1 100 ? -9.6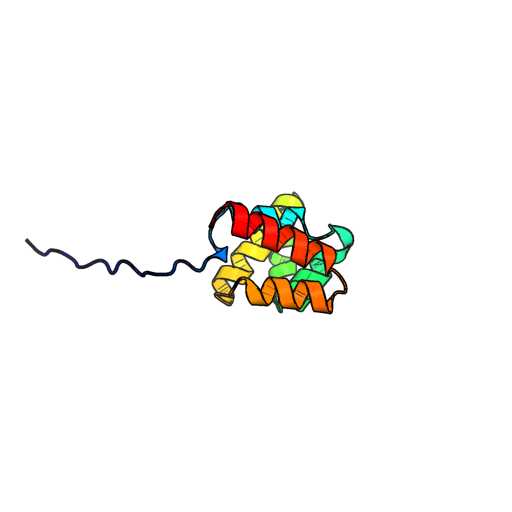42 14.696 9.974 1.00 80.75 100 GLU A O 1
ATOM 835 N N . GLU A 1 101 ? -7.595 13.806 10.128 1.00 76.88 101 GLU A N 1
ATOM 836 C CA . GLU A 1 101 ? -6.885 15.092 10.271 1.00 76.88 101 GLU A CA 1
ATOM 837 C C . GLU A 1 101 ? -7.049 16.012 9.043 1.00 76.88 101 GLU A C 1
ATOM 839 O O . GLU A 1 101 ? -6.985 17.235 9.170 1.00 76.88 101 GLU A O 1
ATOM 844 N N . TYR A 1 102 ? -7.285 15.438 7.858 1.00 66.75 102 TYR A N 1
ATOM 845 C CA . TYR A 1 102 ? -7.442 16.175 6.597 1.00 66.75 102 TYR A CA 1
ATOM 846 C C . TYR A 1 102 ? -8.889 16.216 6.064 1.00 66.75 102 TYR A C 1
ATOM 848 O O . TYR A 1 102 ? -9.092 16.681 4.935 1.00 66.75 102 TYR A O 1
ATOM 856 N N . SER A 1 103 ? -9.870 15.693 6.815 1.00 62.34 103 SER A N 1
ATOM 857 C CA . SER A 1 103 ? -11.294 15.648 6.431 1.00 62.34 103 SER A CA 1
ATOM 858 C C . SER A 1 103 ? -12.093 16.831 6.963 1.00 62.34 103 SER A C 1
ATOM 860 O O . SER A 1 103 ? -13.122 17.112 6.306 1.00 62.34 103 SER A O 1
#

Radius of gyration: 15.4 Å; chains: 1; bounding box: 36×39×44 Å

pLDDT: mean 82.76, std 17.54, range [35.69, 95.94]

Foldseek 3Di:
DDDDPPDPDPPPALCPPPVLLVLLVVLDDLVCLVVLLVLLVQDVVQLVVLVVVDVDSSSSSSSSSVVSCVVPVDHCVSSLVSCVVVVNNVSSVSSVVVSVVVD

Sequence (103 aa):
MSQETHILCPDTPVLEKSCTLYDIINCVPVRRWKEFMRTLELPDKVIEAVEVENSIFRDQQYEMLRRWCQLKMPSIDVVYQTLERMNLLRCAEELKAKIEEYS

InterPro domains:
  IPR000488 Death domain [PF00531] (19-98)
  IPR000488 Death domain [PS50017] (32-99)
  IPR000488 Death domain [SM00005] (7-99)
  IPR011029 Death-like domain superfamily [G3DSA:1.10.533.10] (12-103)
  IPR011029 Death-like domain superfamily [SSF47986] (7-98)
  IPR022329 Tumour necrosis factor receptor 25 [PTHR47220] (12-102)